Protein AF-A0A944G4I9-F1 (afdb_monomer_lite)

Radius of gyration: 8.89 Å; chains: 1; bounding box: 18×21×17 Å

Foldseek 3Di:
DVVQCVVVVDPDLVRQCPRPPCHPVNSVVVVVVVVD

pLDDT: mean 94.22, std 4.53, range [71.56, 96.88]

Sequence (36 aa):
AREKLSKIRPRTIGQAGRISGVSPADVSVLIIYLAR

Secondary structure (DSSP, 8-state):
-HHHHHHH--SSHHHHTTSTT--HHHHHHHHHHHT-

Structure (mmCIF, N/CA/C/O backbone):
data_AF-A0A944G4I9-F1
#
_entry.id   AF-A0A944G4I9-F1
#
loop_
_atom_site.group_PDB
_atom_site.id
_atom_site.type_symbol
_atom_site.label_atom_id
_atom_site.label_alt_id
_atom_site.label_comp_id
_atom_site.label_asym_id
_atom_site.label_entity_id
_atom_site.label_seq_id
_atom_site.pdbx_PDB_ins_code
_atom_site.Cartn_x
_atom_site.Cartn_y
_atom_site.Cartn_z
_atom_site.occupancy
_atom_site.B_iso_or_equiv
_atom_site.auth_seq_id
_atom_site.auth_comp_id
_atom_site.auth_asym_id
_atom_site.auth_atom_id
_atom_site.pdbx_PDB_model_num
ATOM 1 N N . ALA A 1 1 ? -0.570 -0.565 6.054 1.00 84.12 1 ALA A N 1
ATOM 2 C CA . ALA A 1 1 ? -1.324 -0.575 4.777 1.00 84.12 1 ALA A CA 1
ATOM 3 C C . ALA A 1 1 ? -2.348 -1.714 4.609 1.00 84.12 1 ALA A C 1
ATOM 5 O O . ALA A 1 1 ? -3.441 -1.441 4.120 1.00 84.12 1 ALA A O 1
ATOM 6 N N . ARG A 1 2 ? -2.044 -2.968 4.989 1.00 91.25 2 ARG A N 1
ATOM 7 C CA . ARG A 1 2 ? -2.865 -4.167 4.693 1.00 91.25 2 ARG A CA 1
ATOM 8 C C . ARG A 1 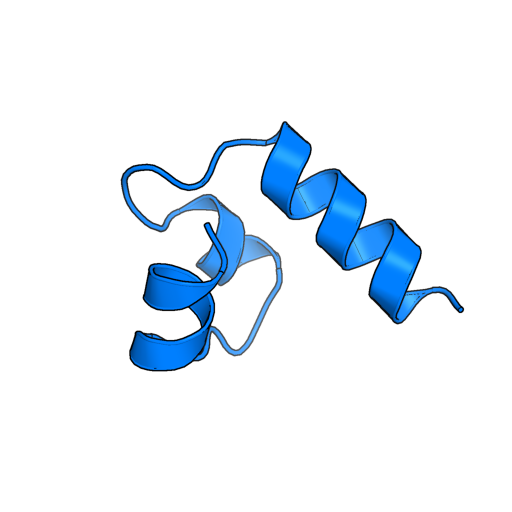2 ? -4.367 -4.045 4.995 1.00 91.25 2 ARG A C 1
ATOM 10 O O . ARG A 1 2 ? -5.174 -4.342 4.119 1.00 91.25 2 ARG A O 1
ATOM 17 N N . GLU A 1 3 ? -4.754 -3.597 6.188 1.00 94.69 3 GLU A N 1
ATOM 18 C CA . GLU A 1 3 ? -6.176 -3.456 6.558 1.00 94.69 3 GLU A CA 1
ATOM 19 C C . GLU A 1 3 ? -6.910 -2.445 5.666 1.00 94.69 3 GLU A C 1
ATOM 21 O O . GLU A 1 3 ? -7.990 -2.727 5.152 1.00 94.69 3 GLU A O 1
ATOM 26 N N . LYS A 1 4 ? -6.286 -1.290 5.403 1.00 93.88 4 LYS A N 1
ATOM 27 C CA . LYS A 1 4 ? -6.845 -0.241 4.538 1.00 93.88 4 LYS A CA 1
ATOM 28 C C . LYS A 1 4 ? -6.994 -0.718 3.095 1.00 93.88 4 LYS A C 1
ATOM 30 O O . LYS A 1 4 ? -8.048 -0.521 2.496 1.00 93.88 4 LYS A O 1
ATOM 35 N N . LEU A 1 5 ? -5.969 -1.382 2.558 1.00 94.12 5 LEU A N 1
ATOM 36 C CA . LEU A 1 5 ? -6.004 -1.964 1.213 1.00 94.12 5 LEU A CA 1
ATOM 37 C C . LEU A 1 5 ? -7.081 -3.050 1.097 1.00 94.12 5 LEU A C 1
ATOM 39 O O . LEU A 1 5 ? -7.780 -3.101 0.090 1.00 94.12 5 LEU A O 1
ATOM 43 N N . SER A 1 6 ? -7.268 -3.857 2.145 1.00 94.88 6 SER A N 1
ATOM 44 C CA . SER A 1 6 ? -8.294 -4.909 2.182 1.00 94.88 6 SER A CA 1
ATOM 45 C C . SER A 1 6 ? -9.713 -4.344 2.267 1.00 94.88 6 SER A C 1
ATOM 47 O O . SER A 1 6 ? -10.624 -4.899 1.661 1.00 94.88 6 SER A O 1
ATOM 49 N N . LYS A 1 7 ? -9.907 -3.224 2.978 1.00 96.88 7 LYS A N 1
ATOM 50 C CA . LYS A 1 7 ? -11.204 -2.540 3.090 1.00 96.88 7 LYS A CA 1
ATOM 51 C C . LYS A 1 7 ? -11.577 -1.769 1.820 1.00 96.88 7 LYS A C 1
ATOM 53 O O . LYS A 1 7 ? -12.730 -1.802 1.411 1.00 96.88 7 LYS A O 1
ATOM 58 N N . ILE A 1 8 ? -10.619 -1.065 1.214 1.00 96.19 8 ILE A N 1
ATOM 59 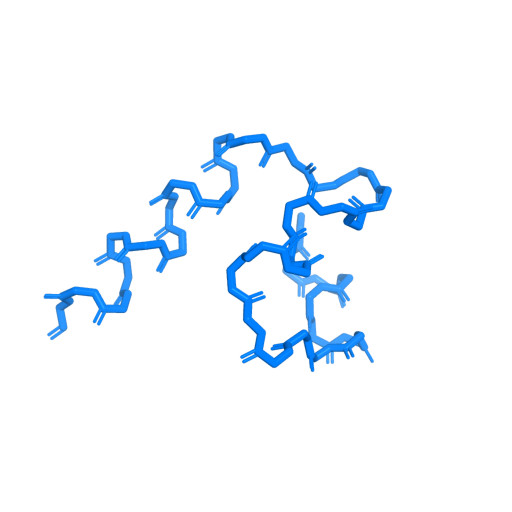C CA . ILE A 1 8 ? -10.859 -0.185 0.055 1.00 96.19 8 ILE A CA 1
ATOM 60 C C . ILE A 1 8 ? -10.825 -0.961 -1.265 1.00 96.19 8 ILE A C 1
ATOM 62 O O . ILE A 1 8 ? -11.558 -0.619 -2.187 1.00 96.19 8 ILE A O 1
ATOM 66 N N .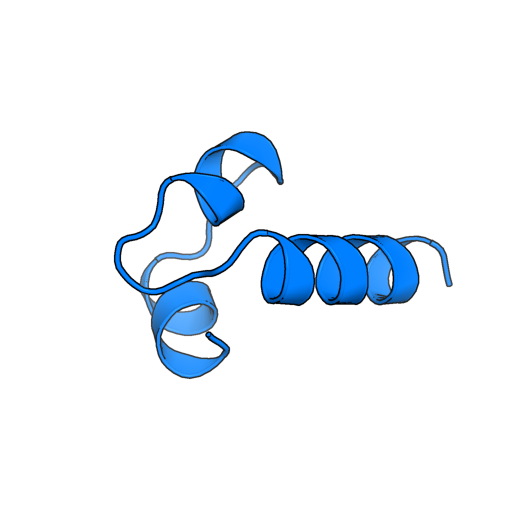 ARG A 1 9 ? -9.989 -2.004 -1.355 1.00 95.56 9 ARG A N 1
ATOM 67 C CA . ARG A 1 9 ? -9.804 -2.851 -2.547 1.00 95.56 9 ARG A CA 1
ATOM 68 C C . ARG A 1 9 ? -9.572 -2.020 -3.823 1.00 95.56 9 ARG A C 1
ATOM 70 O O . ARG A 1 9 ? -10.378 -2.084 -4.753 1.00 95.56 9 ARG A O 1
ATOM 77 N N . PRO A 1 10 ? -8.494 -1.210 -3.871 1.00 96.31 10 PRO A N 1
ATOM 78 C CA . PRO A 1 10 ? -8.198 -0.367 -5.027 1.00 96.31 10 PRO A CA 1
ATOM 79 C C . PRO A 1 10 ? -8.045 -1.211 -6.296 1.00 96.31 10 PRO A C 1
ATOM 81 O O . PRO A 1 10 ? -7.444 -2.284 -6.270 1.00 96.31 10 PRO A O 1
ATOM 84 N N . ARG A 1 11 ? -8.561 -0.706 -7.421 1.00 96.75 11 ARG A N 1
ATOM 85 C CA . ARG A 1 11 ? -8.510 -1.411 -8.714 1.00 96.75 11 ARG A CA 1
ATOM 86 C C . ARG A 1 11 ? -7.198 -1.207 -9.461 1.00 96.75 11 ARG A C 1
ATOM 88 O O . ARG A 1 11 ? -6.914 -1.923 -10.413 1.00 96.75 11 ARG A O 1
ATOM 95 N N . THR A 1 12 ? -6.411 -0.218 -9.049 1.00 96.38 12 THR A N 1
ATOM 96 C CA . THR A 1 12 ? -5.113 0.090 -9.648 1.00 96.38 12 THR A CA 1
ATOM 97 C C . THR A 1 12 ? -4.092 0.451 -8.575 1.00 96.38 12 THR A C 1
ATOM 99 O O . THR A 1 12 ? -4.436 0.948 -7.500 1.00 96.38 12 THR A O 1
ATOM 102 N N . ILE A 1 13 ? -2.811 0.273 -8.895 1.00 95.00 13 ILE A N 1
ATOM 103 C CA . ILE A 1 13 ? -1.687 0.682 -8.040 1.00 95.00 13 ILE A CA 1
ATOM 104 C C . ILE A 1 13 ? -1.720 2.194 -7.769 1.00 95.00 13 ILE A C 1
ATOM 106 O O . ILE A 1 13 ? -1.509 2.640 -6.643 1.00 95.00 13 ILE A O 1
ATOM 110 N N . GLY A 1 14 ? -2.093 2.989 -8.777 1.00 95.06 14 GLY A N 1
ATOM 111 C CA . GLY A 1 14 ? -2.256 4.435 -8.626 1.00 95.06 14 GLY A CA 1
ATOM 112 C C . GLY A 1 14 ? -3.400 4.831 -7.684 1.00 95.06 14 GLY A C 1
ATOM 113 O O . GLY A 1 14 ? -3.330 5.884 -7.053 1.00 95.06 14 GLY A O 1
ATOM 114 N N . GLN A 1 15 ? -4.453 4.018 -7.559 1.00 96.88 15 GLN A N 1
ATOM 115 C CA . GLN A 1 15 ? -5.464 4.217 -6.515 1.00 96.88 15 GLN A CA 1
ATOM 116 C C . GLN A 1 15 ? -4.913 3.844 -5.137 1.00 96.88 15 GLN A C 1
ATOM 118 O O . GLN A 1 15 ? -5.119 4.598 -4.190 1.00 96.88 15 GLN A O 1
ATOM 123 N N . ALA A 1 16 ? -4.176 2.733 -5.030 1.00 96.62 16 ALA A N 1
ATOM 124 C CA 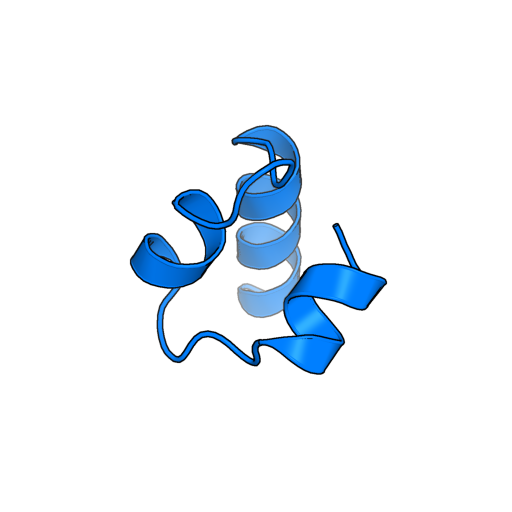. ALA A 1 16 ? -3.587 2.283 -3.770 1.00 96.62 16 ALA A CA 1
ATOM 125 C C . ALA A 1 16 ? -2.667 3.345 -3.141 1.00 96.62 16 ALA A C 1
ATOM 127 O O . ALA A 1 16 ? -2.782 3.620 -1.948 1.00 96.62 16 ALA A O 1
ATOM 128 N N . GLY A 1 17 ? -1.826 3.999 -3.948 1.00 96.50 17 GLY A N 1
ATOM 129 C CA . GLY A 1 17 ? -0.905 5.040 -3.476 1.00 96.50 17 GLY A CA 1
ATOM 130 C C . GLY A 1 17 ? -1.560 6.352 -3.028 1.00 96.50 17 GLY A C 1
ATOM 131 O O . GLY A 1 17 ? -0.906 7.159 -2.379 1.00 96.50 17 GLY A O 1
ATOM 132 N N . ARG A 1 18 ? -2.843 6.580 -3.340 1.00 96.25 18 ARG A N 1
ATOM 133 C CA . ARG A 1 18 ? -3.592 7.766 -2.879 1.00 96.25 18 ARG A CA 1
ATOM 134 C C . ARG A 1 18 ? -4.365 7.520 -1.582 1.00 96.25 18 ARG A C 1
ATOM 136 O O . ARG A 1 18 ? -4.983 8.441 -1.053 1.00 96.25 18 ARG A O 1
ATOM 143 N N . ILE A 1 19 ? -4.370 6.289 -1.070 1.00 96.81 19 ILE A N 1
ATOM 144 C CA . ILE A 1 19 ? -5.061 5.959 0.177 1.00 96.81 19 ILE A CA 1
ATOM 145 C C . ILE A 1 19 ? -4.301 6.586 1.347 1.00 96.81 19 ILE A C 1
ATOM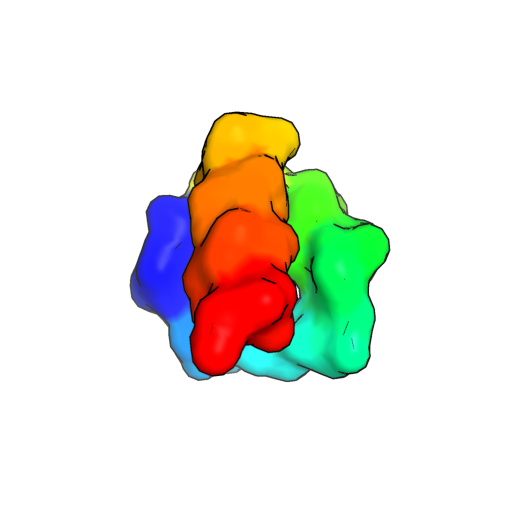 147 O O . ILE A 1 19 ? -3.116 6.331 1.544 1.00 96.81 19 ILE A O 1
ATOM 151 N N . SER A 1 20 ? -5.000 7.372 2.169 1.00 95.88 20 SER A N 1
ATOM 152 C CA . SER A 1 20 ? -4.400 8.022 3.338 1.00 95.88 20 SER A CA 1
ATOM 153 C C . SER A 1 20 ? -3.737 7.010 4.281 1.00 95.88 20 SER A C 1
ATOM 155 O O . SER A 1 20 ? -4.359 6.045 4.747 1.00 95.88 20 SER A O 1
ATOM 157 N N . GLY A 1 21 ? -2.456 7.237 4.579 1.00 94.19 21 GLY A N 1
ATOM 158 C CA . GLY A 1 21 ? -1.619 6.345 5.384 1.00 94.19 21 GLY A CA 1
ATOM 159 C C . GLY A 1 21 ? -1.214 5.045 4.681 1.00 94.19 21 GLY A C 1
ATOM 160 O O . GLY A 1 21 ? -0.926 4.061 5.364 1.00 94.19 21 GLY A O 1
ATOM 161 N N . VAL A 1 22 ? -1.239 5.019 3.347 1.00 96.00 22 VAL A N 1
ATOM 162 C CA . VAL A 1 22 ? -0.451 4.097 2.520 1.00 96.00 22 VAL A CA 1
ATOM 163 C C . VAL A 1 22 ? 0.750 4.884 2.004 1.00 96.00 22 VAL A C 1
ATOM 165 O O . VAL A 1 22 ? 0.591 5.927 1.375 1.00 96.00 22 VAL A O 1
ATOM 168 N N . SER A 1 23 ? 1.952 4.417 2.328 1.00 96.81 23 SER A N 1
ATOM 169 C CA . SER A 1 23 ? 3.198 5.062 1.917 1.00 96.81 23 SER A CA 1
ATOM 170 C C . SER A 1 23 ? 3.637 4.587 0.526 1.00 96.81 23 SER A C 1
ATOM 172 O O . SER A 1 23 ? 3.258 3.491 0.104 1.00 96.81 23 SER A O 1
ATOM 174 N N . PRO A 1 24 ? 4.499 5.341 -0.178 1.00 95.31 24 PRO A N 1
ATOM 175 C CA . PRO A 1 24 ? 5.123 4.854 -1.407 1.00 95.31 24 PRO A CA 1
ATOM 176 C C . PRO A 1 24 ? 5.845 3.507 -1.225 1.00 95.31 24 PRO A C 1
ATOM 178 O O . PRO A 1 24 ? 5.801 2.670 -2.120 1.00 95.31 24 PRO A O 1
ATOM 181 N N . ALA A 1 25 ? 6.439 3.255 -0.052 1.00 96.81 25 ALA A N 1
ATOM 182 C CA . ALA A 1 25 ? 7.092 1.982 0.256 1.00 96.81 25 ALA A CA 1
ATOM 183 C C . ALA A 1 25 ? 6.102 0.803 0.292 1.00 96.81 25 ALA A C 1
ATOM 185 O O . ALA A 1 25 ? 6.393 -0.253 -0.269 1.00 96.81 25 ALA A O 1
ATOM 186 N N . ASP A 1 26 ? 4.912 0.988 0.876 1.00 95.44 26 ASP A N 1
ATOM 187 C CA . ASP A 1 26 ? 3.851 -0.033 0.864 1.00 95.44 26 ASP A CA 1
ATOM 188 C C . ASP A 1 26 ? 3.436 -0.396 -0.572 1.00 95.44 26 ASP A C 1
ATOM 190 O O . ASP A 1 26 ? 3.175 -1.559 -0.884 1.00 95.44 26 ASP A O 1
ATOM 194 N N . VAL A 1 27 ? 3.390 0.604 -1.458 1.00 95.19 27 VAL A N 1
ATOM 195 C CA . VAL A 1 27 ? 3.065 0.415 -2.877 1.00 95.19 27 VAL A CA 1
ATOM 196 C C . VAL A 1 27 ? 4.178 -0.348 -3.597 1.00 95.19 27 VAL A C 1
ATOM 198 O O . VAL A 1 27 ? 3.881 -1.270 -4.355 1.00 95.19 27 VAL A O 1
ATOM 201 N N . SER A 1 28 ? 5.447 -0.032 -3.329 1.00 96.50 28 SER A N 1
ATOM 202 C CA . SER A 1 28 ? 6.589 -0.770 -3.886 1.00 96.50 28 SER A CA 1
ATOM 203 C C . SER A 1 28 ? 6.568 -2.248 -3.496 1.00 96.50 28 SER A C 1
ATOM 205 O O . SER A 1 28 ? 6.780 -3.109 -4.349 1.00 96.50 28 SER A O 1
ATOM 207 N N . VAL A 1 29 ? 6.244 -2.565 -2.237 1.00 95.25 29 VAL A N 1
ATOM 208 C CA . VAL A 1 29 ? 6.092 -3.960 -1.786 1.00 95.25 29 VAL A CA 1
ATOM 209 C C . VAL A 1 29 ? 4.955 -4.659 -2.533 1.00 95.25 29 VAL A C 1
ATOM 211 O O . VAL A 1 29 ? 5.120 -5.800 -2.960 1.00 95.25 29 VAL A O 1
ATOM 214 N N . LEU A 1 30 ? 3.820 -3.981 -2.741 1.00 92.06 30 LEU A N 1
ATOM 215 C CA . LEU A 1 30 ? 2.700 -4.533 -3.509 1.00 92.06 30 LEU A CA 1
ATOM 216 C C . LEU A 1 30 ? 3.090 -4.829 -4.966 1.00 92.06 30 LEU A C 1
ATOM 218 O O . LEU A 1 30 ? 2.694 -5.861 -5.498 1.00 92.06 30 LEU A O 1
ATOM 222 N N . ILE A 1 31 ? 3.885 -3.962 -5.599 1.00 95.06 31 ILE A N 1
ATOM 223 C CA . ILE A 1 31 ? 4.391 -4.183 -6.963 1.00 95.06 31 ILE A CA 1
ATOM 224 C C . ILE A 1 31 ? 5.290 -5.424 -7.013 1.00 95.06 31 ILE A C 1
ATOM 226 O O . ILE A 1 31 ? 5.097 -6.270 -7.882 1.00 95.06 31 ILE A O 1
ATOM 230 N N . ILE A 1 32 ? 6.223 -5.572 -6.066 1.00 95.56 32 ILE A N 1
ATOM 231 C CA . ILE A 1 32 ? 7.097 -6.756 -5.980 1.00 95.56 32 ILE A CA 1
ATOM 232 C C . ILE A 1 32 ? 6.269 -8.030 -5.767 1.00 95.56 32 ILE A C 1
ATOM 234 O O . ILE A 1 32 ? 6.557 -9.054 -6.380 1.00 95.56 32 ILE A O 1
ATOM 238 N N . TYR A 1 33 ? 5.238 -7.963 -4.920 1.00 93.12 33 TYR A N 1
ATOM 239 C CA . TYR A 1 33 ? 4.340 -9.087 -4.656 1.00 93.12 33 TYR A CA 1
ATOM 240 C C . TYR A 1 33 ? 3.553 -9.518 -5.901 1.00 93.12 33 TYR A C 1
ATOM 242 O O . TYR A 1 33 ? 3.374 -10.707 -6.107 1.00 93.12 33 TYR A O 1
ATOM 250 N N . LEU A 1 34 ? 3.088 -8.570 -6.722 1.00 90.50 34 LEU A N 1
ATOM 251 C CA . LEU A 1 34 ? 2.328 -8.857 -7.947 1.00 90.50 34 LEU A CA 1
ATOM 252 C C . LEU A 1 34 ? 3.205 -9.260 -9.140 1.00 90.50 34 LEU A C 1
ATOM 254 O O . LEU A 1 34 ? 2.700 -9.842 -10.094 1.00 90.50 34 LEU A O 1
ATOM 258 N N . ALA A 1 35 ? 4.490 -8.903 -9.123 1.00 92.50 35 ALA A N 1
ATOM 259 C CA . ALA A 1 35 ? 5.450 -9.277 -10.158 1.00 92.50 35 ALA A CA 1
ATOM 260 C C . ALA A 1 35 ? 5.979 -10.717 -10.004 1.00 92.50 35 ALA A C 1
ATOM 262 O O . ALA A 1 35 ? 6.736 -11.175 -10.860 1.00 92.50 35 ALA A O 1
ATOM 263 N N . ARG A 1 36 ? 5.612 -11.406 -8.917 1.00 71.56 36 ARG A N 1
ATOM 264 C CA . ARG A 1 36 ? 5.947 -12.802 -8.633 1.00 71.56 36 ARG A CA 1
ATOM 265 C C . ARG A 1 36 ? 4.713 -13.679 -8.790 1.00 71.56 36 ARG A C 1
ATOM 267 O O . ARG A 1 36 ? 4.886 -14.789 -9.332 1.00 71.56 36 ARG A O 1
#

=== Feature glossary ===
The record interleaves many kinds of information about one protein. Here is each kind framed as the question it answers.

Q: Are the domains correctly placed relative to each other?
A: Predicted aligned error is AlphaFold's pairwise confidence. Unlike pLDDT (per-residue), PAE is per-residue-pair and captures whether two parts of the structure are correctly placed relative to each other. Units are ångströms of expected positional error.

Q: Which residues are in helices, strands, or loops?
A: Eight-state secondary structure (DSSP): H is the canonical α-helix, G the tighter 3₁₀-helix, I the wider π-helix; E/B are β-structure, T and S are turns and bends, and '-' is everything else. DSSP derives these from the pattern of main-chain N–H···O=C hydrogen bonds, not from the sequence.

Q: What if only a Cα trace is available?
A: P-SEA three-state annotation labels each residue as helix, strand, or coil based purely on the geometry of the Cα trace. It serves as a fallback when the full backbone (and thus DSSP) is unavailable.

Q: What are the backbone torsion angles?
A: φ (phi) and ψ (psi) are the two rotatable backbone dihedrals per residue: φ is the C(i-1)–N–Cα–C torsion, ψ is the N–Cα–C–N(i+1) torsion, both in degrees on (−180°, 180°]. α-helical residues cluster near (−60°, −45°); β-strand residues near (−120°, +130°). A Ramachandran plot is simply a scatter of (φ, ψ) for every residue.

Q: What known structures does this most resemble?
A: Structural nearest neighbors (via Foldseek easy-search vs the PDB). Reported per hit: target PDB id, E-value, and alignment TM-score. A TM-score above ~0.5 is the conventional threshold for 'same fold'.

Q: What family and function is it annotated with?
A: Database cross-references. InterPro integrates a dozen domain/family signature databases into unified entries with residue-range hits. GO terms attach function/process/location labels with evidence codes. CATH codes position the fold in a four-level structural taxonomy. Organism is the NCBI-taxonomy species name.

Q: Which residues are buried vs exposed?
A: Solvent accessibility: the surface area of each residue that a 1.4 Å water probe ca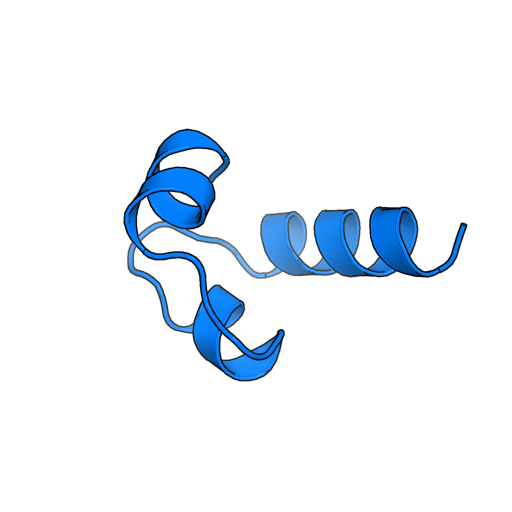n touch, in Å². When only backbone atoms are present the absolute values are lower than full-atom SASA (side chains contribute most of the area) and are flagged as backbone-only.

Q: What do the diagnostic plots show?
A: Three diagnostic plots accompany the record. The Cα contact map visualizes the tertiary structure as a 2D adjacency matrix (8 Å cutoff, sequence-local contacts suppressed). The Ramachandran plot shows the distribution of backbone (φ, ψ) torsions, with points in the α and β basins reflecting secondary structure content. The PAE plot shows AlphaFold's inter-residue confidence as a color matrix.

Q: What is the amino-acid chain?
A: The amino-acid sequence is the protein's primary structure: the linear order of residues from the N-terminus to the C-terminus, written in one-letter code. Everything else here — the 3D coordinates, the secondary structure, the domain annotations — is ultimately a consequence of this string.

Q: What do the rendered images show?
A: The six renders are orthographic views along the three Cartesian axes in both directions. Representation (cartoon, sticks, or surface) and color scheme (sequence-rainbow or by-chain) vary across proteins so the training set covers all the common visualization conventions.

Q: Where is each backbone atom in 3D?
A: The mmCIF table is the protein's shape written out atom by atom. For each backbone N, Cα, C, and carbonyl O, it records an (x, y, z) coordinate triple in Å plus the residue type, chain letter, and residue number.

Q: How mobile is each atom in the crystal?
A: For experimental (PDB) structures, the B-factor (temperature factor) quantifies the positional spread of each atom in the crystal — a combination of thermal vibration and static disorder — in units of Å². High B-factors mark flexible loops or poorly resolved regions; low B-factors mark the rigid, well-ordered core.

Q: How big and how compact is the whole molecule?
A: Three whole-structure scalars: the radius of gyration (RMS distance of Cα from centroid, in Å), the count of Cα–Cα contacts (pairs closer than 8 Å and separated by more than four residues in sequence — i.e. tertiary, not local, contacts), and the bounding-box dimensions. Together they distinguish compact globular folds from extended fibres or disordered chains.

Q: What does the local fold look like, residue by residue?
A: A 3Di character summarizes, for each residue, the relative orientation of the Cα frame of its nearest spatial neighbor. Because it encodes fold topology rather than chemistry, 3Di alignments detect remote structural similarity that sequence alignment misses.

Q: How confident is the AlphaFold model at each residue?
A: For AlphaFold models, the B-factor field carries pLDDT — the model's own estimate of local accuracy on a 0–100 scale. Regions with pLDDT<50 should be treated as essentially unmodeled; they often correspond to intrinsically disordered segments.